Protein AF-A0A494Z3S6-F1 (afdb_monomer_lite)

Sequence (100 aa):
MISFSAQFVNDKHPENHYKIDVKATENGIELNERQVIDTYKLKDETTARYISLSQHKIGFYALVFTKNDWQYILSIDERIAETVTPEVLVEIANSFETES

Foldseek 3Di:
DDKDKDWDADPVHRQFIKIKIKDQLVPDDDDDPVQFPDWDAAPVRWIWTWGWPDDPPKIWIWIWTDDPRMIITIIHTPVCCVPDPVVNVSVVVNPPDDDD

Organism: NCBI:txid1435466

Structure (mmCIF, N/CA/C/O backbone):
data_AF-A0A494Z3S6-F1
#
_entry.id   AF-A0A494Z3S6-F1
#
loop_
_atom_site.group_PDB
_atom_site.id
_atom_site.type_symbol
_atom_site.label_atom_id
_atom_site.label_alt_id
_atom_site.label_comp_id
_atom_site.label_asym_id
_atom_site.label_entity_id
_atom_site.label_seq_id
_atom_site.pdbx_PDB_ins_code
_atom_site.Cartn_x
_atom_site.Cartn_y
_atom_site.Cartn_z
_atom_site.occupancy
_atom_site.B_iso_or_equiv
_atom_site.auth_seq_id
_atom_site.auth_comp_id
_atom_site.auth_asym_id
_atom_site.auth_atom_id
_atom_site.pdbx_PDB_model_num
ATOM 1 N N . MET A 1 1 ? -10.536 -18.339 10.532 1.00 64.31 1 MET A N 1
ATOM 2 C CA . MET A 1 1 ? -9.590 -17.418 9.872 1.00 64.31 1 MET A CA 1
ATOM 3 C C . MET A 1 1 ? -10.150 -17.108 8.495 1.00 64.31 1 MET A C 1
ATOM 5 O O . MET A 1 1 ? -10.315 -18.041 7.720 1.00 64.31 1 MET A O 1
ATOM 9 N N . ILE A 1 2 ? -10.546 -15.859 8.236 1.00 78.75 2 ILE A N 1
ATOM 10 C CA . ILE A 1 2 ? -11.046 -15.420 6.925 1.00 78.75 2 ILE A CA 1
ATOM 11 C C . ILE A 1 2 ? -10.019 -14.438 6.365 1.00 78.75 2 ILE A C 1
ATOM 13 O O . ILE A 1 2 ? -9.647 -13.476 7.033 1.00 78.75 2 ILE A O 1
ATOM 17 N N . SER A 1 3 ? -9.540 -14.718 5.161 1.00 84.44 3 SER A N 1
ATOM 18 C CA . SER A 1 3 ? -8.625 -13.866 4.408 1.00 84.44 3 SER A CA 1
ATOM 19 C C . SER A 1 3 ? -8.975 -13.967 2.934 1.00 84.44 3 SER A C 1
ATOM 21 O O . SER A 1 3 ? -9.358 -15.043 2.470 1.00 84.44 3 SER A O 1
ATOM 23 N N . PHE A 1 4 ? -8.794 -12.878 2.203 1.00 88.25 4 PHE A N 1
ATOM 24 C CA . PHE A 1 4 ? -8.926 -12.840 0.753 1.00 88.25 4 PHE A CA 1
ATOM 25 C C . PHE A 1 4 ? -7.575 -12.480 0.131 1.00 88.25 4 PHE A C 1
ATOM 27 O O . PHE A 1 4 ? -6.856 -11.634 0.662 1.00 88.25 4 PHE A O 1
ATOM 34 N N . SER A 1 5 ? -7.226 -13.131 -0.977 1.00 90.19 5 SER A N 1
ATOM 35 C CA . SER A 1 5 ? -6.018 -12.832 -1.745 1.00 90.19 5 SER A CA 1
ATOM 36 C C . SER A 1 5 ? -6.331 -12.915 -3.232 1.00 90.19 5 SER A C 1
ATOM 38 O O . SER A 1 5 ? -6.940 -13.887 -3.687 1.00 90.19 5 SER A O 1
ATOM 40 N N . ALA A 1 6 ? -5.911 -11.899 -3.978 1.00 89.06 6 ALA A N 1
ATOM 41 C 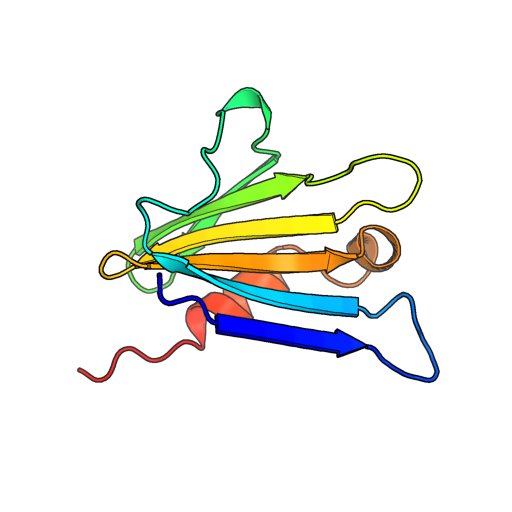CA . ALA A 1 6 ? -5.963 -11.871 -5.430 1.00 89.06 6 ALA A CA 1
ATOM 42 C C . ALA A 1 6 ? -4.588 -11.500 -5.989 1.00 89.06 6 ALA A C 1
ATOM 44 O O . ALA A 1 6 ? -3.917 -10.596 -5.489 1.00 89.06 6 ALA A O 1
ATOM 45 N N . GLN A 1 7 ? -4.186 -12.196 -7.050 1.00 87.62 7 GLN A N 1
ATOM 46 C CA . GLN A 1 7 ? -2.916 -11.992 -7.732 1.00 87.62 7 GLN A CA 1
ATOM 47 C C . GLN A 1 7 ? -3.174 -11.829 -9.227 1.00 87.62 7 GLN A C 1
ATOM 49 O O . GLN A 1 7 ? -3.830 -12.667 -9.845 1.00 87.62 7 GLN A O 1
ATOM 54 N N . PHE A 1 8 ? -2.625 -10.763 -9.799 1.00 82.25 8 PHE A N 1
ATOM 55 C CA . PHE A 1 8 ? -2.695 -10.475 -11.225 1.00 82.25 8 PHE A CA 1
ATOM 56 C C . PHE A 1 8 ? -1.275 -10.401 -11.769 1.00 82.25 8 PHE A C 1
ATOM 58 O O . PHE A 1 8 ? -0.464 -9.599 -11.304 1.00 82.25 8 PHE A O 1
ATOM 65 N N . VAL A 1 9 ? -0.975 -11.258 -12.741 1.00 81.69 9 VAL A N 1
ATOM 66 C CA . VAL A 1 9 ? 0.325 -11.320 -13.410 1.00 81.69 9 VAL A CA 1
ATOM 67 C C . VAL A 1 9 ? 0.086 -11.167 -14.900 1.00 81.69 9 VAL A C 1
ATOM 69 O O . VAL A 1 9 ? -0.799 -11.812 -15.458 1.00 81.69 9 VAL A O 1
ATOM 72 N N . ASN A 1 10 ? 0.851 -10.295 -15.546 1.00 80.69 10 ASN A N 1
ATOM 73 C CA . ASN A 1 10 ? 0.794 -10.154 -16.993 1.00 80.69 10 ASN A CA 1
ATOM 74 C C . ASN A 1 10 ? 1.637 -11.249 -17.667 1.00 80.69 10 ASN A C 1
ATOM 76 O O . ASN A 1 10 ? 2.844 -11.325 -17.451 1.00 80.69 10 ASN A O 1
ATOM 80 N N . ASP A 1 11 ? 1.027 -12.048 -18.543 1.00 77.50 11 ASP A N 1
ATOM 81 C CA . ASP A 1 11 ? 1.706 -13.168 -19.217 1.00 77.50 11 ASP A CA 1
ATOM 82 C C . ASP A 1 11 ? 2.871 -12.743 -20.128 1.00 77.50 11 ASP A C 1
ATOM 84 O O . ASP A 1 11 ? 3.787 -13.525 -20.377 1.00 77.50 11 ASP A O 1
ATOM 88 N N . LYS A 1 12 ? 2.847 -11.510 -20.650 1.00 83.19 12 LYS A N 1
ATOM 89 C CA . LYS A 1 12 ? 3.914 -10.960 -21.506 1.00 83.19 12 LYS A CA 1
ATOM 90 C C . LYS A 1 12 ? 4.987 -10.224 -20.710 1.00 83.19 12 LYS A C 1
ATOM 92 O O . LYS A 1 12 ? 6.114 -10.115 -21.181 1.00 83.19 12 LYS A O 1
ATOM 97 N N . HIS A 1 13 ? 4.620 -9.733 -19.531 1.00 79.69 13 HIS A N 1
ATOM 98 C CA . HIS A 1 13 ? 5.451 -8.925 -18.645 1.00 79.69 13 HIS A CA 1
ATOM 99 C C . HIS A 1 13 ? 5.339 -9.463 -17.214 1.00 79.69 13 HIS A C 1
ATOM 101 O O . HIS A 1 13 ? 4.612 -8.885 -16.408 1.00 79.69 13 HIS A O 1
ATOM 107 N N . PRO A 1 14 ? 6.001 -10.583 -16.874 1.00 77.31 14 PRO A N 1
ATOM 108 C CA . PRO A 1 14 ? 5.863 -11.227 -15.563 1.00 77.31 14 PRO A CA 1
ATOM 109 C C . PRO A 1 14 ? 6.297 -10.353 -14.375 1.00 77.31 14 PRO A C 1
ATOM 111 O O . PRO A 1 14 ? 5.993 -10.668 -13.226 1.00 77.31 14 PRO A O 1
ATOM 114 N N . GLU A 1 15 ? 7.046 -9.281 -14.634 1.00 78.12 15 GLU A N 1
ATOM 115 C CA . GLU A 1 15 ? 7.365 -8.206 -13.694 1.00 78.12 15 GLU A CA 1
ATOM 116 C C . GLU A 1 15 ? 6.145 -7.356 -13.313 1.00 78.12 15 GLU A C 1
ATOM 118 O O . GLU A 1 15 ? 6.086 -6.848 -12.198 1.00 78.12 15 GLU A O 1
ATOM 123 N N . ASN A 1 16 ? 5.138 -7.259 -14.188 1.00 82.19 16 ASN A N 1
ATOM 124 C CA . ASN A 1 16 ? 3.852 -6.636 -13.889 1.00 82.19 16 ASN A CA 1
ATOM 125 C C . ASN A 1 16 ? 3.018 -7.596 -13.047 1.00 82.19 16 ASN A C 1
ATOM 127 O O . ASN A 1 16 ? 2.122 -8.293 -13.533 1.00 82.19 16 ASN A O 1
ATOM 131 N N . HIS A 1 17 ? 3.373 -7.639 -11.772 1.00 85.19 17 HIS A N 1
ATOM 132 C CA . HIS A 1 17 ? 2.799 -8.524 -10.787 1.00 85.19 17 HIS A CA 1
ATOM 133 C C . HIS A 1 17 ? 2.219 -7.690 -9.645 1.00 85.19 17 HIS A C 1
ATOM 135 O O . HIS A 1 17 ? 2.939 -7.072 -8.860 1.00 85.19 17 HIS A O 1
ATOM 141 N N . TYR A 1 18 ? 0.890 -7.705 -9.575 1.00 87.38 18 TYR A N 1
ATOM 142 C CA . TYR A 1 18 ? 0.090 -6.996 -8.587 1.00 87.38 18 TYR A CA 1
ATOM 143 C C . TYR A 1 18 ? -0.564 -7.988 -7.638 1.00 87.38 18 TYR A C 1
ATOM 145 O O . TYR A 1 18 ? -1.052 -9.044 -8.059 1.00 87.38 18 TYR A O 1
ATOM 153 N N . LYS A 1 19 ? -0.614 -7.631 -6.358 1.00 90.88 19 LYS A N 1
ATOM 154 C CA . LYS A 1 19 ? -1.266 -8.434 -5.326 1.00 90.88 19 LYS A CA 1
ATOM 155 C C . LYS A 1 19 ? -2.153 -7.572 -4.448 1.00 90.88 19 LYS A C 1
ATOM 157 O O . LYS A 1 19 ? -1.786 -6.455 -4.091 1.00 90.88 19 LYS A O 1
ATOM 162 N 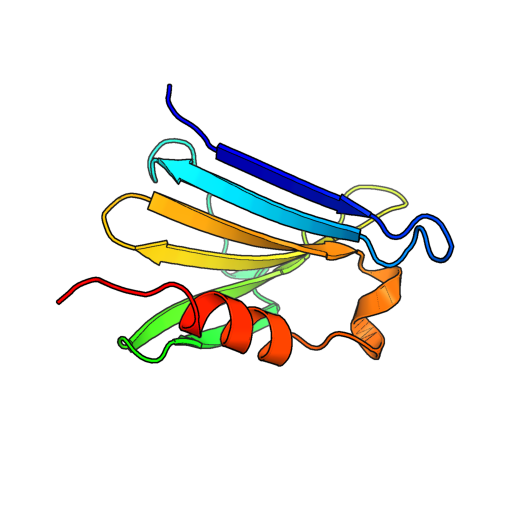N . ILE A 1 20 ? -3.299 -8.129 -4.083 1.00 92.44 20 ILE A N 1
ATOM 163 C CA . ILE A 1 20 ? -4.201 -7.572 -3.081 1.00 92.44 20 ILE A CA 1
ATOM 164 C C . ILE A 1 20 ? -4.404 -8.652 -2.031 1.00 92.44 20 ILE A C 1
ATOM 166 O O . ILE A 1 20 ? -5.007 -9.685 -2.318 1.00 92.44 20 ILE A O 1
ATOM 170 N N . ASP A 1 21 ? -3.910 -8.405 -0.824 1.00 93.25 21 ASP A N 1
ATOM 171 C CA . ASP A 1 21 ? -4.159 -9.250 0.338 1.00 93.25 21 ASP A CA 1
ATOM 172 C C . ASP A 1 21 ? -5.039 -8.484 1.336 1.00 93.25 21 ASP A C 1
ATOM 174 O O . ASP A 1 21 ? -4.723 -7.359 1.727 1.00 93.25 21 ASP A O 1
ATOM 178 N N . VAL A 1 22 ? -6.147 -9.098 1.754 1.00 93.19 22 VAL A N 1
ATOM 179 C CA . VAL A 1 22 ? -7.083 -8.551 2.746 1.00 93.19 22 VAL A CA 1
ATOM 180 C C . VAL A 1 22 ? -7.191 -9.531 3.904 1.00 93.19 22 VAL A C 1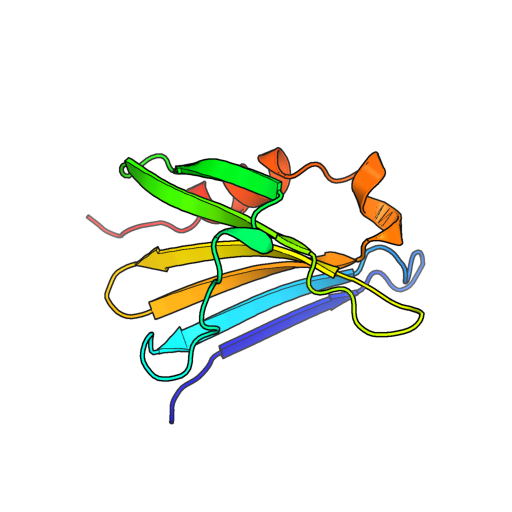
ATOM 182 O O . VAL A 1 22 ? -7.568 -10.696 3.733 1.00 93.19 22 VAL A O 1
ATOM 185 N N . LYS A 1 23 ? -6.829 -9.067 5.098 1.00 93.00 23 LYS A N 1
ATOM 186 C CA . LYS A 1 23 ? -6.750 -9.890 6.310 1.00 93.00 23 LYS A CA 1
ATOM 187 C C . LYS A 1 23 ? -7.435 -9.184 7.466 1.00 93.00 23 LYS A C 1
ATOM 189 O O . LYS A 1 23 ? -7.396 -7.962 7.540 1.00 93.00 23 LYS A O 1
ATOM 194 N N . ALA A 1 24 ? -8.033 -9.940 8.384 1.00 92.06 24 ALA A N 1
ATOM 195 C CA . ALA A 1 24 ? -8.462 -9.367 9.659 1.00 92.06 24 ALA A CA 1
ATOM 196 C C . ALA A 1 24 ? -7.254 -8.712 10.349 1.00 92.06 24 ALA A C 1
ATOM 198 O O . ALA A 1 24 ? -6.160 -9.278 10.295 1.00 92.06 24 ALA A O 1
ATOM 199 N N . THR A 1 25 ? -7.438 -7.554 10.991 1.00 89.69 25 THR A N 1
ATOM 200 C CA . THR A 1 25 ? -6.334 -6.770 11.582 1.00 89.69 25 THR A CA 1
ATOM 201 C C . THR A 1 25 ? -5.460 -7.598 12.529 1.00 89.69 25 THR A C 1
ATOM 203 O O . THR A 1 25 ? -4.240 -7.485 12.484 1.00 89.69 25 THR A O 1
ATOM 206 N N . GLU A 1 26 ? -6.063 -8.492 13.319 1.00 88.31 26 GLU A N 1
ATOM 207 C CA . GLU A 1 26 ? -5.359 -9.417 14.229 1.00 88.31 26 GLU A CA 1
ATOM 208 C C . GLU A 1 26 ? -4.392 -10.392 13.525 1.00 88.31 26 GLU A C 1
ATOM 210 O O . GLU A 1 26 ? -3.456 -10.885 14.143 1.00 88.31 26 GLU A O 1
ATOM 215 N N . ASN A 1 27 ? -4.607 -10.661 12.234 1.00 86.88 27 ASN A N 1
ATOM 216 C CA . ASN A 1 27 ? -3.799 -11.557 11.399 1.00 86.88 27 ASN A CA 1
ATOM 217 C C . ASN A 1 27 ? -3.010 -10.781 10.324 1.00 86.88 27 ASN A C 1
ATOM 219 O O . ASN A 1 27 ? -2.467 -11.378 9.384 1.00 86.88 27 ASN A O 1
ATOM 223 N N . GLY A 1 28 ? -3.020 -9.450 10.411 1.00 84.38 28 GLY A N 1
ATOM 224 C CA . GLY A 1 28 ? -2.293 -8.552 9.528 1.00 84.38 28 GLY A CA 1
ATOM 225 C C . GLY A 1 28 ? -0.787 -8.561 9.788 1.00 84.38 28 GLY A C 1
ATOM 226 O O . GLY A 1 28 ? -0.278 -9.238 10.678 1.00 84.38 28 GLY A O 1
ATOM 227 N N . ILE A 1 29 ? -0.054 -7.794 8.989 1.00 87.44 29 ILE A N 1
ATOM 228 C CA . ILE A 1 29 ? 1.351 -7.499 9.248 1.00 87.44 29 ILE A CA 1
ATOM 229 C C . ILE A 1 29 ? 1.467 -6.403 10.307 1.00 87.44 29 ILE A C 1
ATOM 231 O O . ILE A 1 29 ? 0.810 -5.360 10.230 1.00 87.44 29 ILE A O 1
ATOM 235 N N . GLU A 1 30 ? 2.337 -6.626 11.286 1.00 86.56 30 GLU A N 1
ATOM 236 C CA . GLU A 1 30 ? 2.761 -5.579 12.207 1.00 86.56 30 GLU A CA 1
ATOM 237 C C . GLU A 1 30 ? 3.766 -4.664 11.502 1.00 86.56 30 GLU A C 1
ATOM 239 O O . GLU A 1 30 ? 4.789 -5.112 10.982 1.00 86.56 30 GLU A O 1
ATOM 244 N N . LEU A 1 31 ? 3.468 -3.366 11.467 1.00 83.88 31 LEU A N 1
ATOM 245 C CA . LEU A 1 31 ? 4.290 -2.383 10.770 1.00 83.88 31 LEU A CA 1
ATOM 246 C C . LEU A 1 31 ? 5.209 -1.640 11.739 1.00 83.88 31 LEU A C 1
ATOM 248 O O . LEU A 1 31 ? 4.770 -0.732 12.452 1.00 83.88 31 LEU A O 1
ATOM 252 N N . ASN A 1 32 ? 6.508 -1.931 11.694 1.00 80.31 32 ASN A N 1
ATOM 253 C CA . ASN A 1 32 ? 7.507 -1.125 12.393 1.00 80.31 32 ASN A CA 1
ATOM 254 C C . ASN A 1 32 ? 7.731 0.208 11.655 1.00 80.31 32 ASN A C 1
ATOM 256 O O . ASN A 1 32 ? 7.843 0.233 10.430 1.00 80.31 32 ASN A O 1
ATOM 260 N N . GLU A 1 33 ? 7.807 1.330 12.378 1.00 79.44 33 GLU A N 1
ATOM 261 C CA . GLU A 1 33 ? 8.087 2.659 11.799 1.00 79.44 33 GLU A CA 1
ATOM 262 C C . GLU A 1 33 ? 9.363 2.682 10.954 1.00 79.44 33 GLU A C 1
ATOM 264 O O . GLU A 1 33 ? 9.411 3.344 9.924 1.00 79.44 33 GLU A O 1
ATOM 269 N N . ARG A 1 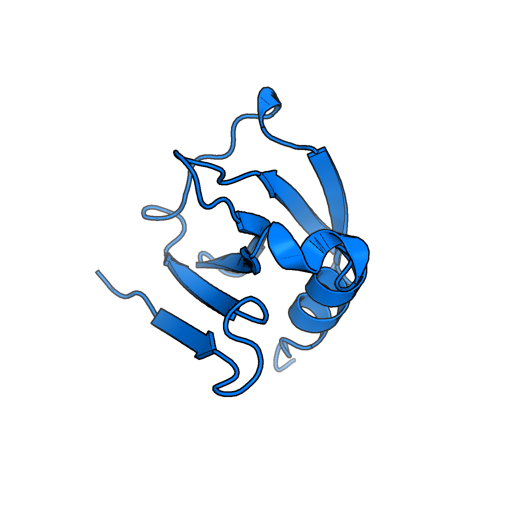34 ? 10.367 1.878 11.318 1.00 80.88 34 ARG A N 1
ATOM 270 C CA . ARG A 1 34 ? 11.641 1.785 10.588 1.00 80.88 34 ARG A CA 1
ATOM 271 C C . ARG A 1 34 ? 11.524 1.189 9.183 1.00 80.88 34 ARG A C 1
ATOM 273 O O . ARG A 1 34 ? 12.474 1.286 8.418 1.00 80.88 34 ARG A O 1
ATOM 280 N N . GLN A 1 35 ? 10.410 0.530 8.869 1.00 81.31 35 GLN A N 1
ATOM 281 C CA . GLN A 1 35 ? 10.158 -0.094 7.563 1.00 81.31 35 GLN A CA 1
ATOM 282 C C . GLN A 1 35 ? 9.304 0.793 6.645 1.00 81.31 35 GLN A C 1
ATOM 284 O O . GLN A 1 35 ? 9.031 0.413 5.507 1.00 81.31 35 GLN A O 1
ATOM 289 N N . VAL A 1 36 ? 8.866 1.954 7.141 1.00 92.00 36 VAL A N 1
ATOM 290 C CA . VAL A 1 36 ? 8.057 2.910 6.384 1.00 92.00 36 VAL A CA 1
ATOM 291 C C . VAL A 1 36 ? 8.964 3.750 5.519 1.00 92.00 36 VAL A C 1
ATOM 293 O O . VAL A 1 36 ? 9.862 4.422 6.017 1.00 92.00 36 VAL A O 1
ATOM 296 N N . ILE A 1 37 ? 8.698 3.702 4.224 1.00 93.44 37 ILE A N 1
ATOM 297 C CA . ILE A 1 37 ? 9.355 4.543 3.233 1.00 93.44 37 ILE A CA 1
ATOM 298 C C . ILE A 1 37 ? 8.631 5.884 3.169 1.00 93.44 37 ILE A C 1
ATOM 300 O O . ILE A 1 37 ? 9.277 6.924 3.209 1.00 93.44 37 ILE A O 1
ATOM 304 N N . ASP A 1 38 ? 7.296 5.850 3.111 1.00 95.44 38 ASP A N 1
ATOM 305 C CA . ASP A 1 38 ? 6.466 7.051 3.071 1.00 95.44 38 ASP A CA 1
ATOM 306 C C . ASP A 1 38 ? 5.061 6.794 3.645 1.00 95.44 38 ASP A C 1
ATOM 308 O O . ASP A 1 38 ? 4.663 5.651 3.894 1.00 95.44 38 ASP A O 1
ATOM 312 N N . THR A 1 39 ? 4.307 7.861 3.890 1.00 96.44 39 THR A N 1
ATOM 313 C CA . THR A 1 39 ? 2.946 7.828 4.426 1.00 96.44 39 THR A CA 1
ATOM 314 C C . THR A 1 39 ? 2.020 8.712 3.602 1.00 96.44 39 THR A C 1
ATOM 316 O O . THR A 1 39 ? 2.303 9.879 3.353 1.00 96.44 39 THR A O 1
ATOM 319 N N . TYR A 1 40 ? 0.860 8.169 3.251 1.00 96.62 40 TYR A N 1
ATOM 320 C CA . TYR A 1 40 ? -0.149 8.82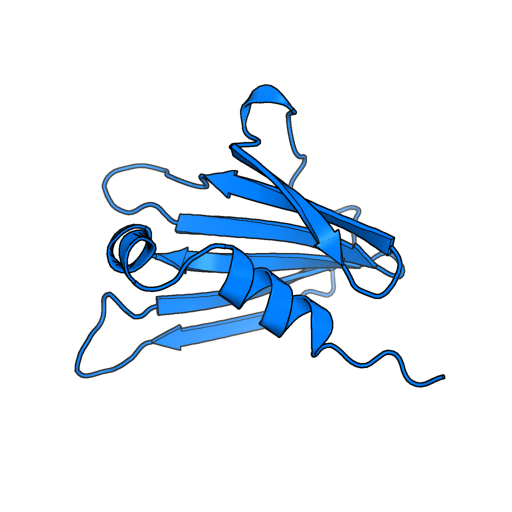4 2.430 1.00 96.62 40 TYR A CA 1
ATOM 321 C C . TYR A 1 40 ? -1.474 8.910 3.185 1.00 96.62 40 TYR A C 1
ATOM 323 O O . TYR A 1 40 ? -1.822 8.021 3.964 1.00 96.62 40 TYR A O 1
ATOM 331 N N . LYS A 1 41 ? -2.243 9.969 2.931 1.00 95.88 41 LYS A N 1
ATOM 332 C CA . LYS A 1 41 ? -3.645 10.049 3.351 1.00 95.88 41 LYS A CA 1
ATOM 333 C C . LYS A 1 41 ? -4.551 9.579 2.221 1.00 95.88 41 LYS A C 1
ATOM 335 O O . LYS A 1 41 ? -4.419 10.041 1.088 1.00 95.88 41 LYS A O 1
ATOM 340 N N . LEU A 1 42 ? -5.471 8.677 2.541 1.00 94.88 42 LEU A N 1
ATOM 341 C CA . LEU A 1 42 ? -6.558 8.281 1.651 1.00 94.88 42 LEU A CA 1
ATOM 342 C C . LEU A 1 42 ? -7.693 9.319 1.696 1.00 94.88 42 LEU A C 1
ATOM 344 O O . LEU A 1 42 ? -7.726 10.183 2.571 1.00 94.88 42 LEU A O 1
ATOM 348 N N . LYS A 1 43 ? -8.638 9.233 0.752 1.00 94.19 43 LYS A N 1
ATOM 349 C CA . LYS A 1 43 ? -9.793 10.145 0.633 1.00 94.19 43 LYS A CA 1
ATOM 350 C C . LYS A 1 43 ? -10.676 10.176 1.880 1.00 94.19 43 LYS A C 1
ATOM 352 O O . LYS A 1 43 ? -11.324 11.184 2.128 1.00 94.19 43 LYS A O 1
ATOM 357 N N . ASP A 1 44 ? -10.723 9.081 2.635 1.00 90.94 44 ASP A N 1
ATOM 358 C CA . ASP A 1 44 ? -11.467 8.971 3.893 1.00 90.94 44 ASP A CA 1
ATOM 359 C C . ASP A 1 44 ? -10.620 9.345 5.125 1.00 90.94 44 ASP A C 1
ATOM 361 O O . ASP A 1 44 ? -10.978 9.009 6.249 1.00 90.94 44 ASP A O 1
ATOM 365 N N . GLU A 1 45 ? -9.493 10.036 4.913 1.00 92.69 45 GLU A N 1
ATOM 366 C CA . GLU A 1 45 ? -8.494 10.416 5.920 1.00 92.69 45 GLU A CA 1
ATOM 367 C C . GLU A 1 45 ? -7.757 9.237 6.581 1.00 92.69 45 GLU A C 1
ATOM 369 O O . GLU A 1 45 ? -6.899 9.453 7.445 1.00 92.69 45 GLU A O 1
ATOM 374 N N . THR A 1 46 ? -8.005 7.993 6.147 1.00 94.50 46 THR A N 1
ATOM 375 C CA . THR A 1 46 ? -7.234 6.829 6.596 1.00 94.50 46 THR A CA 1
ATOM 376 C C . THR A 1 46 ? -5.766 7.009 6.230 1.00 94.50 46 THR A C 1
ATOM 378 O O . THR A 1 46 ? -5.411 7.376 5.109 1.00 94.50 46 THR A O 1
ATOM 381 N N . THR A 1 47 ? -4.888 6.729 7.189 1.00 95.44 47 THR A N 1
ATOM 382 C CA . THR A 1 47 ? -3.442 6.763 6.964 1.00 95.44 47 THR A CA 1
ATOM 383 C C . THR A 1 47 ? -2.980 5.450 6.342 1.00 95.44 47 THR A C 1
ATOM 385 O O . THR A 1 47 ? -3.147 4.383 6.935 1.00 95.44 47 THR A O 1
ATOM 388 N N . ALA A 1 48 ? -2.370 5.537 5.164 1.00 96.50 48 ALA A N 1
ATOM 389 C CA . ALA A 1 48 ? -1.751 4.424 4.464 1.00 96.50 48 ALA A CA 1
ATOM 390 C C . ALA A 1 48 ? -0.224 4.533 4.531 1.00 96.50 48 ALA A C 1
ATOM 392 O O . ALA A 1 48 ? 0.348 5.601 4.328 1.00 96.50 48 ALA A O 1
ATOM 393 N N . ARG A 1 49 ? 0.449 3.419 4.818 1.00 96.50 49 ARG A N 1
ATOM 394 C CA . ARG A 1 49 ? 1.908 3.346 4.960 1.00 96.50 49 ARG A CA 1
ATOM 395 C C . ARG A 1 49 ? 2.494 2.599 3.777 1.00 96.50 49 ARG A C 1
ATOM 397 O O . ARG A 1 49 ? 2.093 1.470 3.504 1.00 96.50 49 ARG A O 1
ATOM 404 N N . TYR A 1 50 ? 3.444 3.225 3.097 1.00 95.62 50 TYR A N 1
ATOM 405 C CA . TYR A 1 50 ? 4.192 2.613 2.012 1.00 95.62 50 TYR A CA 1
ATOM 406 C C . TYR A 1 50 ? 5.476 1.985 2.554 1.00 95.62 50 TYR A C 1
ATOM 408 O O . TYR A 1 50 ? 6.248 2.636 3.261 1.00 95.62 50 TYR A O 1
ATOM 416 N N . ILE A 1 51 ? 5.684 0.704 2.264 1.00 93.38 51 ILE A N 1
ATOM 417 C CA . ILE A 1 51 ? 6.758 -0.113 2.837 1.00 93.38 51 ILE A CA 1
ATOM 418 C C . ILE A 1 51 ? 7.447 -0.961 1.769 1.00 93.38 51 ILE A C 1
ATOM 420 O O . ILE A 1 51 ? 6.862 -1.277 0.734 1.00 93.38 51 ILE A O 1
ATOM 424 N N . SER A 1 52 ? 8.667 -1.407 2.068 1.00 90.44 52 SER A N 1
ATOM 425 C CA . SER A 1 52 ? 9.316 -2.510 1.354 1.00 90.44 52 SER A CA 1
ATOM 426 C C . SER A 1 52 ? 9.080 -3.825 2.102 1.00 90.44 52 SER A C 1
ATOM 428 O O . SER A 1 52 ? 9.345 -3.938 3.299 1.00 90.44 52 SER A O 1
ATOM 430 N N . LEU A 1 53 ? 8.596 -4.829 1.374 1.00 85.62 53 LEU A N 1
ATOM 431 C CA . LEU A 1 53 ? 8.467 -6.223 1.797 1.00 85.62 53 LEU A CA 1
ATOM 432 C C . LEU A 1 53 ? 9.618 -7.086 1.253 1.00 85.62 53 LEU A C 1
ATOM 434 O O . LEU A 1 53 ? 9.487 -8.309 1.182 1.00 85.62 53 LEU A O 1
ATOM 438 N N . SER A 1 54 ? 10.729 -6.475 0.828 1.00 76.94 54 SER A N 1
ATOM 439 C CA . SER A 1 54 ? 11.806 -7.188 0.145 1.00 76.94 54 SER A CA 1
ATOM 440 C C . SER A 1 54 ? 12.407 -8.284 1.034 1.00 76.94 54 SER A C 1
ATOM 442 O O . SER A 1 54 ? 12.955 -8.028 2.107 1.00 76.94 54 SER A O 1
ATOM 444 N N . GLN A 1 55 ? 12.302 -9.534 0.573 1.00 62.41 55 GLN A N 1
ATOM 445 C CA . GLN A 1 55 ? 12.959 -10.700 1.157 1.00 62.41 55 GLN A CA 1
ATOM 446 C C . GLN A 1 55 ? 13.659 -11.473 0.033 1.00 62.41 55 GLN A C 1
ATOM 448 O O . GLN A 1 55 ? 13.010 -11.950 -0.892 1.00 62.41 55 GLN A O 1
ATOM 453 N N . HIS A 1 56 ? 14.981 -11.656 0.127 1.00 53.03 56 HIS A N 1
ATOM 454 C CA . HIS A 1 56 ? 15.796 -12.293 -0.925 1.00 53.03 56 HIS A CA 1
ATOM 455 C C . HIS A 1 56 ? 15.672 -11.577 -2.298 1.00 53.03 56 HIS A C 1
ATOM 457 O O . HIS A 1 56 ? 15.360 -10.395 -2.348 1.00 53.03 56 HIS A O 1
ATOM 463 N N . LYS A 1 57 ? 16.007 -12.251 -3.413 1.00 54.41 57 LYS A N 1
ATOM 464 C CA . LYS A 1 57 ? 16.223 -11.660 -4.758 1.00 54.41 57 LYS A CA 1
ATOM 465 C C . LYS A 1 57 ? 14.977 -11.079 -5.462 1.00 54.41 57 LYS A C 1
ATOM 467 O O . LYS A 1 57 ? 15.113 -10.636 -6.597 1.00 54.41 57 LYS A O 1
ATOM 472 N N . ILE A 1 58 ? 13.793 -11.155 -4.857 1.00 63.97 58 ILE A N 1
ATOM 473 C CA . ILE A 1 58 ? 12.542 -10.625 -5.417 1.00 63.97 58 ILE A CA 1
ATOM 474 C C . ILE A 1 58 ? 11.805 -9.923 -4.284 1.00 63.97 58 ILE A C 1
ATOM 476 O O . ILE A 1 58 ? 11.306 -10.577 -3.367 1.00 63.97 58 ILE A O 1
ATOM 480 N N . GLY A 1 59 ? 11.762 -8.599 -4.336 1.00 84.75 59 GLY A N 1
ATOM 481 C CA . GLY A 1 59 ? 11.026 -7.787 -3.386 1.00 84.75 59 GLY A CA 1
ATOM 482 C C . GLY A 1 59 ? 9.727 -7.224 -3.933 1.00 84.75 59 GLY A C 1
ATOM 483 O O . GLY A 1 59 ? 9.478 -7.166 -5.136 1.00 84.75 59 GLY A O 1
ATOM 484 N N . PHE A 1 60 ? 8.882 -6.814 -2.997 1.00 89.56 60 PHE A N 1
ATOM 485 C CA . PHE A 1 60 ? 7.646 -6.105 -3.275 1.00 89.56 60 PHE A CA 1
ATOM 486 C C . PHE A 1 60 ? 7.664 -4.804 -2.499 1.00 89.56 60 PHE A C 1
ATOM 488 O O . PHE A 1 60 ? 8.117 -4.772 -1.352 1.00 89.56 60 PHE A O 1
ATOM 495 N N . TYR A 1 61 ? 7.099 -3.761 -3.085 1.00 92.44 61 TYR A N 1
ATOM 496 C CA . TYR A 1 61 ? 6.621 -2.640 -2.298 1.00 92.44 61 TYR A CA 1
ATOM 497 C C . TYR A 1 61 ? 5.143 -2.813 -2.009 1.00 92.44 61 TYR A C 1
ATOM 499 O O . TYR A 1 61 ? 4.420 -3.419 -2.802 1.00 92.44 61 TYR A O 1
ATOM 507 N N . ALA A 1 62 ? 4.695 -2.292 -0.872 1.00 94.12 62 ALA A N 1
ATOM 508 C CA . ALA A 1 62 ? 3.303 -2.379 -0.487 1.00 94.12 62 ALA A CA 1
ATOM 509 C C . ALA A 1 62 ? 2.774 -1.085 0.116 1.00 94.12 62 ALA A C 1
ATOM 511 O O . ALA A 1 62 ? 3.444 -0.452 0.929 1.00 94.12 62 ALA A O 1
ATOM 512 N N . LEU A 1 63 ? 1.537 -0.746 -0.238 1.00 95.81 63 LEU A N 1
ATOM 513 C CA . LEU A 1 63 ? 0.722 0.225 0.473 1.00 95.81 63 LEU A CA 1
ATOM 514 C C . LEU A 1 63 ? -0.185 -0.528 1.450 1.00 95.81 63 LEU A C 1
ATOM 516 O O . LEU A 1 63 ? -0.952 -1.404 1.045 1.00 95.81 63 LEU A O 1
ATOM 520 N N . VAL A 1 64 ? -0.078 -0.193 2.733 1.00 96.06 64 VAL A N 1
ATOM 521 C CA . VAL A 1 64 ? -0.752 -0.903 3.822 1.00 96.06 64 VAL A CA 1
ATOM 522 C C . VAL A 1 64 ? -1.624 0.059 4.607 1.00 96.06 64 VAL A C 1
ATOM 524 O O . VAL A 1 64 ? -1.151 1.099 5.064 1.00 96.06 64 VAL A O 1
ATOM 527 N N . PHE A 1 65 ? -2.891 -0.291 4.790 1.00 95.44 65 PHE A N 1
ATOM 528 C CA . PHE A 1 65 ? -3.846 0.508 5.556 1.00 95.44 65 PHE A CA 1
ATOM 529 C C . PHE A 1 65 ? -4.905 -0.385 6.200 1.00 95.44 65 PHE A C 1
ATOM 531 O O . PHE A 1 65 ? -5.124 -1.517 5.770 1.00 95.44 65 PHE A O 1
ATOM 538 N N . THR A 1 66 ? -5.565 0.130 7.234 1.00 94.25 66 THR A N 1
ATOM 539 C CA . THR A 1 66 ? -6.616 -0.591 7.958 1.00 94.25 66 THR A CA 1
ATOM 540 C C . THR A 1 66 ? -7.932 0.159 7.838 1.00 94.25 66 THR A C 1
ATOM 542 O O . THR A 1 66 ? -7.975 1.363 8.075 1.00 94.25 66 THR A O 1
ATOM 545 N N . LYS A 1 67 ? -9.006 -0.558 7.504 1.00 90.88 67 LYS A N 1
ATOM 546 C CA . LYS A 1 67 ? -10.371 -0.032 7.416 1.00 90.88 67 LYS A CA 1
ATOM 547 C C . LYS A 1 67 ? -11.359 -1.087 7.909 1.00 90.88 67 LYS A C 1
ATOM 549 O O . LYS A 1 67 ? -11.308 -2.227 7.457 1.00 90.88 67 LYS A O 1
ATOM 554 N N . ASN A 1 68 ? -12.256 -0.709 8.823 1.00 89.75 68 ASN A N 1
ATOM 555 C CA . ASN A 1 68 ? -13.309 -1.577 9.377 1.00 89.75 68 ASN A CA 1
ATOM 556 C C . ASN A 1 68 ? -12.795 -2.938 9.899 1.00 89.75 68 ASN A C 1
ATOM 558 O O . ASN A 1 68 ? -13.340 -3.975 9.542 1.00 89.75 68 ASN A O 1
ATOM 562 N N . ASP A 1 69 ? -11.721 -2.941 10.694 1.00 91.19 69 ASP A N 1
ATOM 563 C CA . ASP A 1 69 ? -11.061 -4.151 11.228 1.00 91.19 69 ASP A CA 1
ATOM 564 C C . ASP A 1 69 ? -10.423 -5.092 10.186 1.00 91.19 69 ASP A C 1
ATOM 566 O O . ASP A 1 69 ? -9.988 -6.201 10.518 1.00 91.19 69 ASP A O 1
ATOM 570 N N . TRP A 1 70 ? -10.272 -4.621 8.946 1.00 92.81 70 TRP A N 1
ATOM 571 C CA . TRP A 1 70 ? -9.523 -5.295 7.889 1.00 92.81 70 TRP A CA 1
ATOM 572 C C . TRP A 1 70 ? -8.269 -4.511 7.528 1.00 92.81 70 TRP A C 1
ATOM 574 O O . TRP A 1 70 ? -8.322 -3.308 7.274 1.00 92.81 70 TRP A O 1
ATOM 584 N N . GLN A 1 71 ? -7.140 -5.206 7.458 1.00 94.75 71 GLN A N 1
ATOM 585 C CA . GLN A 1 71 ? -5.903 -4.689 6.902 1.00 94.75 71 GLN A CA 1
ATOM 586 C C . GLN A 1 71 ? -5.811 -5.062 5.421 1.00 94.75 71 GLN A C 1
ATOM 588 O O . GLN A 1 71 ? -5.921 -6.233 5.046 1.00 94.75 71 GLN A O 1
ATOM 593 N N . TYR A 1 72 ? -5.583 -4.046 4.599 1.00 95.62 72 TYR A N 1
ATOM 594 C CA . TYR A 1 72 ? -5.380 -4.137 3.163 1.00 95.62 72 TYR A CA 1
ATOM 595 C C . TYR A 1 72 ? -3.894 -3.981 2.870 1.00 95.62 72 TYR A C 1
ATOM 597 O O . TYR A 1 72 ? -3.245 -3.072 3.388 1.00 95.62 72 TYR A O 1
ATOM 605 N N . ILE A 1 73 ? -3.364 -4.869 2.037 1.00 94.88 73 ILE A N 1
ATOM 606 C CA . ILE A 1 73 ? -1.971 -4.874 1.600 1.00 94.88 73 ILE A CA 1
ATOM 607 C C . ILE A 1 73 ? -1.996 -4.916 0.073 1.00 94.88 73 ILE A C 1
ATOM 609 O O . ILE A 1 73 ? -2.283 -5.953 -0.529 1.00 94.88 73 ILE A O 1
ATOM 613 N N . LEU A 1 74 ? -1.736 -3.769 -0.551 1.00 94.62 74 LEU A N 1
ATOM 614 C CA . LEU A 1 74 ? -1.648 -3.641 -2.004 1.00 94.62 74 LEU A CA 1
ATOM 615 C C . LEU A 1 74 ? -0.180 -3.689 -2.385 1.00 94.62 74 LEU A C 1
ATOM 617 O O . LEU A 1 74 ? 0.569 -2.813 -1.965 1.00 94.62 74 LEU A O 1
ATOM 621 N N . SER A 1 75 ? 0.248 -4.705 -3.130 1.00 92.69 75 SER A N 1
ATOM 622 C CA . SER A 1 75 ? 1.662 -4.911 -3.446 1.00 92.69 75 SER A CA 1
ATOM 623 C C . SER A 1 75 ? 1.946 -4.905 -4.936 1.00 92.69 75 SER A C 1
ATOM 625 O O . SER A 1 75 ? 1.178 -5.447 -5.732 1.00 92.69 75 SER A O 1
ATOM 627 N N . ILE A 1 76 ? 3.098 -4.339 -5.279 1.00 91.69 76 ILE A N 1
ATOM 628 C CA . ILE A 1 76 ? 3.690 -4.365 -6.615 1.00 91.69 76 ILE A CA 1
ATOM 629 C C . ILE A 1 76 ? 5.092 -4.935 -6.529 1.00 91.69 76 ILE A C 1
ATOM 631 O O . ILE A 1 76 ? 5.800 -4.730 -5.540 1.00 91.69 76 ILE A O 1
ATOM 635 N N . ASP A 1 77 ? 5.482 -5.666 -7.561 1.00 89.75 77 ASP A N 1
ATOM 636 C CA . ASP A 1 77 ? 6.851 -6.139 -7.698 1.00 89.75 77 ASP A CA 1
ATOM 637 C C . ASP A 1 77 ? 7.821 -4.948 -7.761 1.00 89.75 77 ASP A C 1
ATOM 639 O O . ASP A 1 77 ? 7.578 -3.965 -8.464 1.00 89.75 77 ASP A O 1
ATOM 643 N N . GLU A 1 78 ? 8.930 -5.013 -7.025 1.00 88.44 78 GLU A N 1
ATOM 644 C CA . GLU A 1 78 ? 9.898 -3.912 -6.968 1.00 88.44 78 GLU A CA 1
ATOM 645 C C . GLU A 1 78 ? 10.497 -3.580 -8.345 1.00 88.44 78 GLU A C 1
ATOM 647 O O . GLU A 1 78 ? 10.896 -2.441 -8.584 1.00 88.44 78 GLU A O 1
ATOM 652 N N . ARG A 1 79 ? 10.504 -4.547 -9.276 1.00 87.12 79 ARG A N 1
ATOM 653 C CA . ARG A 1 79 ? 11.033 -4.389 -10.641 1.00 87.12 79 ARG A CA 1
ATOM 654 C C . ARG A 1 79 ? 10.245 -3.394 -11.489 1.00 87.12 79 ARG A C 1
ATOM 656 O O . ARG A 1 79 ? 10.779 -2.902 -12.477 1.00 87.12 79 ARG A O 1
ATOM 663 N N . ILE A 1 80 ? 9.000 -3.100 -11.118 1.00 85.19 80 ILE A N 1
ATOM 664 C CA . ILE A 1 80 ? 8.137 -2.145 -11.828 1.00 85.19 80 ILE A CA 1
ATOM 665 C C . ILE A 1 80 ? 7.917 -0.854 -11.039 1.00 85.19 80 ILE A C 1
ATOM 667 O O . ILE A 1 80 ? 7.160 0.004 -11.485 1.00 85.19 80 ILE A O 1
ATOM 671 N N . ALA A 1 81 ? 8.592 -0.682 -9.899 1.00 79.19 81 ALA A N 1
ATOM 672 C CA . ALA A 1 81 ? 8.401 0.463 -9.009 1.00 79.19 81 ALA A CA 1
ATOM 673 C C . ALA A 1 81 ? 8.793 1.814 -9.638 1.00 79.19 81 ALA A C 1
ATOM 675 O O . ALA A 1 81 ? 8.296 2.853 -9.218 1.00 79.19 81 ALA A O 1
ATOM 676 N N . GLU A 1 82 ? 9.651 1.818 -10.666 1.00 78.81 82 GLU A N 1
ATOM 677 C CA . GLU A 1 82 ? 9.967 3.036 -11.433 1.00 78.81 82 GLU A CA 1
ATOM 678 C C . GLU A 1 82 ? 8.819 3.471 -12.358 1.00 78.81 82 GLU A C 1
ATOM 680 O O . GLU A 1 82 ? 8.742 4.631 -12.752 1.00 78.81 82 GLU A O 1
ATOM 685 N N . THR A 1 83 ? 7.933 2.541 -12.724 1.00 81.25 83 THR A N 1
ATOM 686 C CA . THR A 1 83 ? 6.795 2.797 -13.623 1.00 81.25 83 THR A CA 1
ATOM 687 C C . THR A 1 83 ? 5.481 2.912 -12.856 1.00 81.25 83 THR A C 1
ATOM 689 O O . THR A 1 83 ? 4.620 3.711 -13.214 1.00 81.25 83 THR A O 1
ATOM 692 N N . VAL A 1 84 ? 5.319 2.120 -11.797 1.00 83.25 84 VAL A N 1
ATOM 693 C CA . VAL A 1 84 ? 4.146 2.127 -10.926 1.00 83.25 84 VAL A CA 1
ATOM 694 C C . VAL A 1 84 ? 4.542 2.753 -9.606 1.00 83.25 84 VAL A C 1
ATOM 696 O O . VAL A 1 84 ? 5.169 2.119 -8.759 1.00 83.25 84 VAL A O 1
ATOM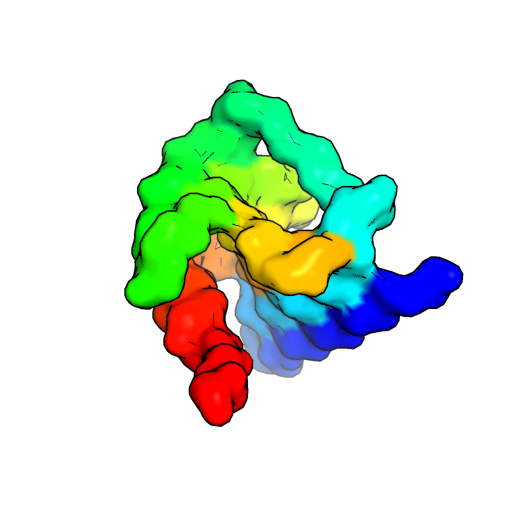 699 N N . THR A 1 85 ? 4.176 4.017 -9.453 1.00 88.19 85 THR A N 1
ATOM 700 C CA . THR A 1 85 ? 4.498 4.792 -8.263 1.00 88.19 85 THR A CA 1
ATOM 701 C C . THR A 1 85 ? 3.516 4.481 -7.122 1.00 88.19 85 THR A C 1
ATOM 703 O O . THR A 1 85 ? 2.432 3.930 -7.360 1.00 88.19 85 THR A O 1
ATOM 706 N N . PRO A 1 86 ? 3.848 4.833 -5.867 1.00 90.88 86 PRO A N 1
ATOM 707 C CA . PRO A 1 86 ? 2.944 4.643 -4.732 1.00 90.88 86 PRO A CA 1
ATOM 708 C C . PRO A 1 86 ? 1.588 5.339 -4.916 1.00 90.88 86 PRO A C 1
ATOM 710 O O . PRO A 1 86 ? 0.576 4.858 -4.411 1.00 90.88 86 PRO A O 1
ATOM 713 N N . GLU A 1 87 ? 1.535 6.434 -5.679 1.00 92.25 87 GLU A N 1
ATOM 714 C CA . GLU A 1 87 ? 0.304 7.166 -5.987 1.00 92.25 87 GLU A CA 1
ATOM 715 C C . GLU A 1 87 ? -0.713 6.291 -6.729 1.00 92.25 87 GLU A C 1
ATOM 717 O O . GLU A 1 87 ? -1.904 6.380 -6.445 1.00 92.25 87 GLU A O 1
ATOM 722 N N . VAL A 1 88 ? -0.266 5.373 -7.594 1.00 91.38 88 VAL A N 1
ATOM 723 C CA . VAL A 1 88 ? -1.162 4.407 -8.256 1.00 91.38 88 VAL A CA 1
ATOM 724 C C . VAL A 1 88 ? -1.803 3.470 -7.230 1.00 91.38 88 VAL A C 1
ATOM 726 O O . VAL A 1 88 ? -2.995 3.172 -7.307 1.00 91.38 88 VAL A O 1
ATOM 729 N N . LEU A 1 89 ? -1.046 3.027 -6.220 1.00 92.88 89 LEU A N 1
ATOM 730 C CA . LEU A 1 89 ? -1.596 2.220 -5.126 1.00 92.88 89 LEU A CA 1
ATOM 731 C C . LEU A 1 89 ? -2.590 3.018 -4.276 1.00 92.88 89 LEU A C 1
ATOM 733 O O . LEU A 1 89 ? -3.596 2.464 -3.835 1.00 92.88 89 LEU A O 1
ATOM 737 N N . VAL A 1 90 ? -2.334 4.313 -4.073 1.00 94.50 90 VAL A N 1
ATOM 738 C CA . VAL A 1 90 ? -3.256 5.228 -3.386 1.00 94.50 90 VAL A CA 1
ATOM 739 C C . VAL A 1 90 ? -4.540 5.414 -4.196 1.00 94.50 90 VAL A C 1
ATOM 741 O O . VAL A 1 90 ? -5.628 5.397 -3.622 1.00 94.50 90 VAL A O 1
ATOM 744 N N . GLU A 1 91 ? -4.456 5.548 -5.520 1.00 92.88 91 GLU A N 1
ATOM 745 C CA . GLU A 1 91 ? -5.626 5.608 -6.403 1.00 92.88 91 GLU A CA 1
ATOM 746 C C . GLU A 1 91 ? -6.469 4.332 -6.320 1.00 92.88 91 GLU A C 1
ATOM 748 O O . GLU A 1 91 ? -7.688 4.422 -6.161 1.00 92.88 91 GLU A O 1
ATOM 753 N N . ILE A 1 92 ? -5.832 3.155 -6.336 1.00 91.06 92 ILE A N 1
ATOM 754 C CA . ILE A 1 92 ? -6.514 1.866 -6.152 1.00 91.06 92 ILE A CA 1
ATOM 755 C C . ILE A 1 92 ? -7.179 1.806 -4.773 1.00 91.06 92 ILE A C 1
ATOM 757 O O . ILE A 1 92 ? -8.367 1.501 -4.689 1.00 91.06 92 ILE A O 1
ATOM 761 N N . ALA A 1 93 ? -6.467 2.149 -3.697 1.00 93.00 93 ALA A N 1
ATOM 762 C CA . ALA A 1 93 ? -7.032 2.165 -2.347 1.00 93.00 93 ALA A CA 1
ATOM 763 C C . ALA A 1 93 ? -8.253 3.097 -2.244 1.00 93.00 93 ALA A C 1
ATOM 765 O O . ALA A 1 93 ? -9.267 2.746 -1.648 1.00 93.00 93 ALA A O 1
ATOM 766 N N . ASN A 1 94 ? -8.188 4.259 -2.897 1.00 92.44 94 ASN A N 1
ATOM 767 C CA . ASN A 1 94 ? -9.274 5.235 -2.969 1.00 92.44 94 ASN A CA 1
ATOM 768 C C . ASN A 1 94 ? -10.434 4.831 -3.895 1.00 92.44 94 ASN A C 1
ATOM 770 O O . ASN A 1 94 ? -11.447 5.535 -3.920 1.00 92.44 94 ASN A O 1
ATOM 774 N N . SER A 1 95 ? -10.275 3.767 -4.685 1.00 90.25 95 SER A N 1
ATOM 775 C CA . SER A 1 95 ? -11.337 3.179 -5.511 1.00 90.25 95 SER A CA 1
ATOM 776 C C . SER A 1 95 ? -12.165 2.142 -4.756 1.00 90.25 95 SER A C 1
ATOM 778 O O . SER A 1 95 ? -13.227 1.750 -5.233 1.00 90.25 95 SER A O 1
ATOM 780 N N . PHE A 1 96 ? -11.703 1.702 -3.581 1.00 85.62 96 PHE A N 1
ATOM 781 C CA . PHE A 1 96 ? -12.479 0.817 -2.724 1.00 85.62 96 PHE A CA 1
ATOM 782 C C . PHE A 1 96 ? -13.648 1.618 -2.156 1.00 85.62 96 PHE A C 1
ATOM 784 O O . PHE A 1 96 ? -13.500 2.373 -1.190 1.00 85.62 96 PHE A O 1
ATOM 791 N N . GLU A 1 97 ? -14.801 1.499 -2.815 1.00 70.00 97 GLU A N 1
ATOM 792 C CA . GLU A 1 97 ? -16.031 2.136 -2.376 1.00 70.00 97 GLU A CA 1
ATOM 793 C C . GLU A 1 97 ? -16.341 1.730 -0.936 1.00 70.00 97 GLU A C 1
ATOM 795 O O . GLU A 1 97 ? -16.288 0.563 -0.546 1.00 70.00 97 GLU A O 1
ATOM 800 N N . THR A 1 98 ? -16.691 2.730 -0.142 1.00 59.53 98 THR A N 1
ATOM 801 C CA . THR A 1 98 ? -17.542 2.520 1.019 1.00 59.53 98 THR A CA 1
ATOM 802 C C . THR A 1 98 ? -18.950 2.826 0.554 1.00 59.53 98 THR A C 1
ATOM 804 O O . THR A 1 98 ? -19.247 3.988 0.276 1.00 59.53 98 THR A O 1
ATOM 807 N N . GLU A 1 99 ? -19.799 1.802 0.440 1.00 51.50 99 GLU A N 1
ATOM 808 C CA . GLU A 1 99 ? -21.241 2.046 0.419 1.00 51.50 99 GLU A CA 1
ATOM 809 C C . GLU A 1 99 ? -21.576 2.926 1.634 1.00 51.50 99 GLU A C 1
ATOM 811 O O . GLU A 1 99 ? -21.114 2.668 2.751 1.00 51.50 99 GLU A O 1
ATOM 816 N N . SER A 1 100 ? -22.252 4.040 1.353 1.00 43.84 100 SER A N 1
ATOM 817 C CA . SER A 1 100 ? -22.660 5.062 2.323 1.00 43.84 100 SER A CA 1
ATOM 818 C C . SER A 1 100 ? -23.976 4.688 2.987 1.00 43.84 100 SER A C 1
ATOM 820 O O . SER A 1 100 ? -24.845 4.148 2.268 1.00 43.84 100 SER A O 1
#

Secondary structure (DSSP, 8-state):
--EEEEEEE-SS-TT-EEEEEEEEGGGS----GGGEEEEEE-TTS-EEEEEE--BTTB-EEEEEEEETTEEEEEEEEGGGTTTS-HHHHHHHHTTS----

Radius of gyration: 13.36 Å; chains: 1; bounding box: 39×28×36 Å

pLDDT: mean 86.28, std 10.6, range [43.84, 96.62]